Protein AF-A0A367LXE2-F1 (afdb_monomer_lite)

Radius of gyration: 16.61 Å; chains: 1; bounding box: 65×21×47 Å

Foldseek 3Di:
DDPDDDDQDQDDVLVVVLAAWWAFPDDDPDDQFRTKGWDADPSWIKIFTHGPPDGTDIFTWADPDSFWTFTPDPPPVPTWIWGDDPQHIDTPNTDIGGPPPDPPPPDPPPPDD

pLDDT: mean 74.21, std 16.41, range [39.69, 92.38]

Structure (mmCIF, N/CA/C/O backbone):
data_AF-A0A367LXE2-F1
#
_entry.id   AF-A0A367LXE2-F1
#
loop_
_atom_site.group_PDB
_atom_site.id
_atom_site.type_symbol
_atom_site.label_atom_id
_atom_site.label_alt_id
_atom_site.label_comp_id
_atom_site.label_asym_id
_atom_site.label_entity_id
_atom_site.label_seq_id
_atom_site.pdbx_PDB_ins_code
_atom_site.Cartn_x
_atom_site.Cartn_y
_atom_site.Cartn_z
_atom_site.occupancy
_atom_site.B_iso_or_equiv
_atom_site.auth_seq_id
_atom_site.auth_comp_id
_atom_site.auth_asym_id
_atom_site.auth_atom_id
_atom_site.pdbx_PDB_model_num
ATOM 1 N N . TYR A 1 1 ? -26.550 3.200 -4.306 1.00 45.97 1 TYR A N 1
ATOM 2 C CA . TYR A 1 1 ? -25.523 2.350 -3.682 1.00 45.97 1 TYR A CA 1
ATOM 3 C C . TYR A 1 1 ? -24.473 3.268 -3.089 1.00 45.97 1 TYR A C 1
ATOM 5 O O . TYR A 1 1 ? -23.716 3.872 -3.836 1.00 45.97 1 TYR A O 1
ATOM 13 N N . LEU A 1 2 ? -24.550 3.506 -1.777 1.00 48.62 2 LEU A N 1
ATOM 14 C CA . LEU A 1 2 ? -23.545 4.281 -1.048 1.00 48.62 2 LEU A CA 1
ATOM 15 C C . LEU A 1 2 ? -22.305 3.395 -0.895 1.00 48.62 2 LEU A C 1
ATOM 17 O O . LEU A 1 2 ? -22.443 2.245 -0.484 1.00 48.62 2 LEU A O 1
ATOM 21 N N . GLY A 1 3 ? -21.136 3.922 -1.262 1.00 54.38 3 GLY A N 1
ATOM 22 C CA . GLY A 1 3 ? -19.857 3.256 -1.035 1.00 54.38 3 GLY A CA 1
ATOM 23 C C . GLY A 1 3 ? -19.660 2.949 0.447 1.00 54.38 3 GLY A C 1
ATOM 24 O O . GLY A 1 3 ? -20.099 3.712 1.308 1.00 54.38 3 GLY A O 1
ATOM 25 N N . GLU A 1 4 ? -19.046 1.805 0.728 1.00 64.88 4 GLU A N 1
ATOM 26 C CA . GLU A 1 4 ? -18.740 1.348 2.080 1.00 64.88 4 GLU A CA 1
ATOM 27 C C . GLU A 1 4 ? -17.965 2.433 2.842 1.00 64.88 4 GLU A C 1
ATOM 29 O O . GLU A 1 4 ? -16.931 2.922 2.378 1.00 64.88 4 GLU A O 1
ATOM 34 N N . ARG A 1 5 ? -18.493 2.859 3.996 1.00 61.34 5 ARG A N 1
ATOM 35 C CA . ARG A 1 5 ? -17.816 3.818 4.871 1.00 61.34 5 ARG A CA 1
ATOM 36 C C . ARG A 1 5 ? -16.656 3.098 5.549 1.00 61.34 5 ARG A C 1
ATOM 38 O O . ARG A 1 5 ? -16.863 2.106 6.238 1.00 61.34 5 ARG A O 1
ATOM 45 N N . ILE A 1 6 ? -15.447 3.608 5.356 1.00 56.62 6 ILE A N 1
ATOM 46 C CA . ILE A 1 6 ? -14.248 3.072 5.997 1.00 56.62 6 ILE A CA 1
ATOM 47 C C . ILE A 1 6 ? -14.149 3.706 7.385 1.00 56.62 6 ILE A C 1
ATOM 49 O O . ILE A 1 6 ? -13.868 4.898 7.497 1.00 56.62 6 ILE A O 1
ATOM 53 N N . GLU A 1 7 ? -14.398 2.927 8.437 1.00 56.56 7 GLU A N 1
ATOM 54 C CA . GLU A 1 7 ? -14.127 3.365 9.809 1.00 56.56 7 GLU A CA 1
ATOM 55 C C . GLU A 1 7 ? -12.615 3.271 10.090 1.00 56.56 7 GLU A C 1
ATOM 57 O O . GLU A 1 7 ? -11.988 2.263 9.736 1.00 56.56 7 GLU A O 1
ATOM 62 N N . PRO A 1 8 ? -11.999 4.285 10.723 1.00 54.09 8 PRO A N 1
ATOM 63 C CA . PRO A 1 8 ? -10.587 4.241 11.078 1.00 54.09 8 PRO A CA 1
ATOM 64 C C . PRO A 1 8 ? -10.352 3.146 12.127 1.00 54.09 8 PRO A C 1
ATOM 66 O O . PRO A 1 8 ? -10.687 3.285 13.301 1.00 54.09 8 PRO A O 1
ATOM 69 N N . THR A 1 9 ? -9.779 2.027 11.690 1.00 57.75 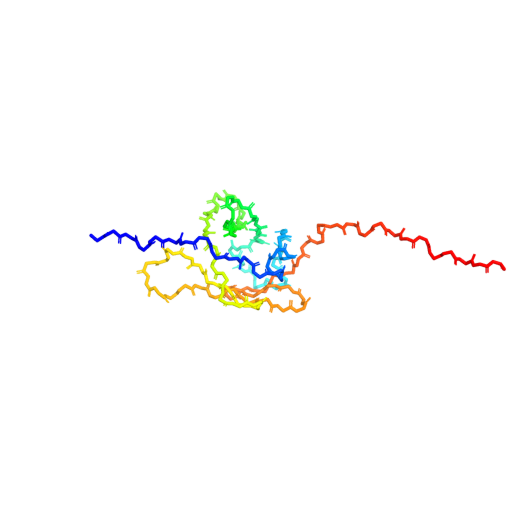9 THR A N 1
ATOM 70 C CA . THR A 1 9 ? -9.303 0.961 12.579 1.00 57.75 9 THR A CA 1
ATOM 71 C C . THR A 1 9 ? -7.941 1.362 13.140 1.00 57.75 9 THR A C 1
ATOM 73 O O . THR A 1 9 ? -7.158 2.009 12.444 1.00 57.75 9 THR A O 1
ATOM 76 N N . SER A 1 10 ? -7.631 0.995 14.389 1.00 66.44 10 SER A N 1
ATOM 77 C CA . SER A 1 10 ? -6.301 1.230 14.962 1.00 66.44 10 SER A CA 1
ATOM 78 C C . SER A 1 10 ? -5.218 0.671 14.037 1.00 66.44 10 SER A C 1
ATOM 80 O O . SER A 1 10 ? -5.139 -0.538 13.823 1.00 66.44 10 SER A O 1
ATOM 82 N N . LEU A 1 11 ? -4.395 1.561 13.477 1.00 74.06 11 LEU A N 1
ATOM 83 C CA . LEU A 1 11 ? -3.338 1.181 12.547 1.00 74.06 11 LEU A CA 1
ATOM 84 C C . LEU A 1 11 ? -2.306 0.305 13.273 1.00 74.06 11 LEU A C 1
ATOM 86 O O . LEU A 1 11 ? -1.767 0.740 14.298 1.00 74.06 11 LEU A O 1
ATOM 90 N N . PRO A 1 12 ? -1.974 -0.892 12.754 1.00 84.50 12 PRO A N 1
ATOM 91 C CA . PRO A 1 12 ? -0.894 -1.693 13.314 1.00 84.50 12 PRO A CA 1
ATOM 92 C C . PRO A 1 12 ? 0.397 -0.867 13.379 1.00 84.50 12 PRO A C 1
ATOM 94 O O . PRO A 1 12 ? 0.740 -0.177 12.417 1.00 84.50 12 PRO A O 1
ATOM 97 N N . GLN A 1 13 ? 1.143 -0.944 14.489 1.00 84.56 13 GLN A N 1
ATOM 98 C CA . GLN A 1 13 ? 2.394 -0.184 14.675 1.00 84.56 13 GLN A CA 1
ATOM 99 C C . GLN A 1 13 ? 3.351 -0.353 13.489 1.00 84.56 13 GLN A C 1
ATOM 101 O O . GLN A 1 13 ? 3.963 0.604 13.026 1.00 84.56 13 GLN A O 1
ATOM 106 N N . ALA A 1 14 ? 3.406 -1.565 12.952 1.00 87.12 14 ALA A N 1
ATOM 107 C CA . ALA A 1 14 ? 4.235 -1.910 11.818 1.00 87.12 14 ALA A CA 1
ATOM 108 C C . ALA A 1 14 ? 3.955 -0.987 10.600 1.00 87.12 14 ALA A C 1
ATOM 110 O O . ALA A 1 14 ? 4.886 -0.537 9.939 1.00 87.12 14 ALA A O 1
ATOM 111 N N . TRP A 1 15 ? 2.697 -0.616 10.343 1.00 89.50 15 TRP A N 1
ATOM 112 C CA . TRP A 1 15 ? 2.347 0.315 9.265 1.00 89.50 15 TRP A CA 1
ATOM 113 C C . TRP A 1 15 ? 2.617 1.787 9.596 1.00 89.50 15 TRP A C 1
ATOM 115 O O . TRP A 1 15 ? 2.872 2.564 8.680 1.00 89.50 15 TRP A O 1
ATOM 125 N N . ASN A 1 16 ? 2.650 2.169 10.877 1.00 88.75 16 ASN A N 1
ATOM 126 C CA . ASN A 1 16 ? 3.173 3.483 11.271 1.00 88.75 16 ASN A CA 1
ATOM 127 C C . ASN A 1 16 ? 4.664 3.608 10.923 1.00 88.75 16 ASN A C 1
ATOM 129 O O . ASN A 1 16 ? 5.110 4.645 10.442 1.00 88.75 16 ASN A O 1
ATOM 133 N N . GLU A 1 17 ? 5.432 2.535 11.112 1.00 88.44 17 GLU A N 1
ATOM 134 C CA . GLU A 1 17 ? 6.860 2.483 10.771 1.00 88.44 17 GLU A CA 1
ATOM 135 C C . GLU A 1 17 ? 7.110 2.428 9.253 1.00 88.44 17 GLU A C 1
ATOM 137 O O . GLU A 1 17 ? 8.187 2.795 8.787 1.00 88.44 17 GLU A O 1
ATOM 142 N N . ALA A 1 18 ? 6.107 2.008 8.473 1.00 89.25 18 ALA A N 1
ATOM 143 C CA . ALA A 1 18 ? 6.147 1.981 7.011 1.00 89.25 18 ALA A CA 1
ATOM 144 C C . ALA A 1 18 ? 5.922 3.359 6.360 1.00 89.25 18 ALA A C 1
ATOM 146 O O . ALA A 1 18 ? 5.983 3.489 5.139 1.00 89.25 18 ALA A O 1
ATOM 147 N N . VAL A 1 19 ? 5.634 4.399 7.147 1.00 91.50 19 VAL A N 1
ATOM 148 C CA . VAL A 1 19 ? 5.527 5.765 6.631 1.00 91.50 19 VAL A CA 1
ATOM 149 C C . VAL A 1 19 ? 6.885 6.211 6.093 1.00 91.50 19 VAL A C 1
ATOM 151 O O . VAL A 1 19 ? 7.907 6.152 6.777 1.00 91.50 19 VAL A O 1
ATOM 154 N N . GLY A 1 20 ? 6.903 6.679 4.848 1.00 91.56 20 GLY A N 1
ATOM 155 C CA . GLY A 1 20 ? 8.135 7.084 4.188 1.00 91.56 20 GLY A CA 1
ATOM 156 C C . GLY A 1 20 ? 8.037 7.099 2.672 1.00 91.56 20 GLY A C 1
ATOM 157 O O . GLY A 1 20 ? 6.981 6.881 2.078 1.00 91.56 20 GLY A O 1
ATOM 158 N N . THR A 1 21 ? 9.175 7.369 2.039 1.00 91.00 21 THR A N 1
ATOM 159 C CA . THR A 1 21 ? 9.313 7.328 0.580 1.00 91.00 21 THR A CA 1
ATOM 160 C C . THR A 1 21 ? 10.038 6.054 0.183 1.00 91.00 21 THR A C 1
ATOM 162 O O . THR A 1 21 ? 10.934 5.604 0.890 1.00 91.00 21 THR A O 1
ATOM 165 N N . TYR A 1 22 ? 9.671 5.477 -0.950 1.00 89.31 22 TYR A N 1
ATOM 166 C CA . TYR A 1 22 ? 10.218 4.233 -1.456 1.00 89.31 22 TYR A CA 1
ATOM 167 C C . TYR A 1 22 ? 10.611 4.372 -2.926 1.00 89.31 22 TYR A C 1
ATOM 169 O O . TYR A 1 22 ? 9.890 4.980 -3.715 1.00 89.31 22 TYR A O 1
ATOM 177 N N . ARG A 1 23 ? 11.729 3.750 -3.305 1.00 88.50 23 ARG A N 1
ATOM 178 C CA . ARG A 1 23 ? 12.196 3.618 -4.694 1.00 88.50 23 ARG A CA 1
ATOM 179 C C . ARG A 1 23 ? 11.915 2.224 -5.207 1.00 88.50 23 ARG A C 1
ATOM 181 O O . ARG A 1 23 ? 12.005 1.262 -4.452 1.00 88.50 23 ARG A O 1
ATOM 188 N N . VAL A 1 24 ? 11.664 2.101 -6.503 1.00 86.56 24 VAL A N 1
ATOM 189 C CA . VAL A 1 24 ? 11.640 0.789 -7.155 1.00 86.56 24 VAL A CA 1
ATOM 190 C C . VAL A 1 24 ? 13.045 0.172 -7.101 1.00 86.56 24 VAL A C 1
ATOM 192 O O . VAL A 1 24 ? 14.004 0.759 -7.597 1.00 86.56 24 VAL A O 1
ATOM 195 N N . ALA A 1 25 ? 13.167 -1.000 -6.474 1.00 81.50 25 ALA A N 1
ATOM 196 C CA . ALA A 1 25 ? 14.428 -1.717 -6.275 1.00 81.50 25 ALA A CA 1
ATOM 197 C C . ALA A 1 25 ? 14.820 -2.594 -7.478 1.00 81.50 25 ALA A C 1
ATOM 199 O O . ALA A 1 25 ? 15.990 -2.923 -7.647 1.00 81.50 25 ALA A O 1
ATOM 200 N N . SER A 1 26 ? 13.857 -2.965 -8.327 1.00 64.50 26 SER A N 1
ATOM 201 C CA . SER A 1 26 ? 14.109 -3.717 -9.557 1.00 64.50 26 SER A CA 1
ATOM 202 C C . SER A 1 26 ? 13.344 -3.090 -10.713 1.00 64.50 26 SER A C 1
ATOM 204 O O . SER A 1 26 ? 12.115 -3.025 -10.702 1.00 64.50 26 SER A O 1
ATOM 206 N N . THR A 1 27 ? 14.079 -2.589 -11.700 1.00 55.91 27 THR A N 1
ATOM 207 C CA . THR A 1 27 ? 13.513 -2.044 -12.927 1.00 55.91 27 THR A CA 1
ATOM 208 C C . THR A 1 27 ? 13.682 -3.071 -14.041 1.00 55.91 27 THR A C 1
ATOM 210 O O . THR A 1 27 ? 14.785 -3.352 -14.509 1.00 55.91 27 THR A O 1
ATOM 213 N N . GLY A 1 28 ? 12.570 -3.619 -14.533 1.00 56.44 28 GLY A N 1
ATOM 214 C CA . GLY A 1 28 ? 12.537 -3.961 -15.952 1.00 56.44 28 GLY A CA 1
ATOM 215 C C . GLY A 1 28 ? 12.793 -2.673 -16.745 1.00 56.44 28 GLY A C 1
ATOM 216 O O . GLY A 1 28 ? 12.449 -1.591 -16.273 1.00 56.44 28 GLY A O 1
ATOM 217 N N . ARG A 1 29 ? 13.381 -2.747 -17.947 1.00 55.47 29 ARG A N 1
ATOM 218 C CA . ARG A 1 29 ? 13.731 -1.570 -18.784 1.00 55.47 29 ARG A CA 1
ATOM 219 C C . ARG A 1 29 ? 12.568 -0.589 -19.080 1.00 55.47 29 ARG A C 1
ATOM 221 O O . ARG A 1 29 ? 12.804 0.442 -19.695 1.00 55.47 29 ARG A O 1
ATOM 228 N N . HIS A 1 30 ? 11.344 -0.890 -18.642 1.00 57.03 30 HIS A N 1
ATOM 229 C CA . HIS A 1 30 ? 10.110 -0.137 -18.861 1.00 57.03 30 HIS A CA 1
ATOM 230 C C . HIS A 1 30 ? 9.291 -0.002 -17.558 1.00 57.03 30 HIS A C 1
ATOM 232 O O . HIS A 1 30 ? 8.137 -0.423 -17.491 1.00 57.03 30 HIS A O 1
ATOM 238 N N . SER A 1 31 ? 9.883 0.536 -16.487 1.00 63.62 31 SER A N 1
ATOM 239 C CA . SER A 1 31 ? 9.140 0.805 -15.248 1.00 63.62 31 SER A CA 1
ATOM 240 C C . SER A 1 31 ? 8.258 2.052 -15.383 1.00 63.62 31 SER A C 1
ATOM 242 O O . SER A 1 31 ? 8.763 3.151 -15.584 1.00 63.62 31 SER A O 1
ATOM 244 N N . TYR A 1 32 ? 6.940 1.888 -15.227 1.00 71.75 32 TYR A N 1
ATOM 245 C CA . TYR A 1 32 ? 5.968 2.992 -15.184 1.00 71.75 32 TYR A CA 1
ATOM 246 C C . TYR A 1 32 ? 6.007 3.789 -13.870 1.00 71.75 32 TYR A C 1
ATOM 248 O O . TYR A 1 32 ? 5.609 4.954 -13.832 1.00 71.75 32 TYR 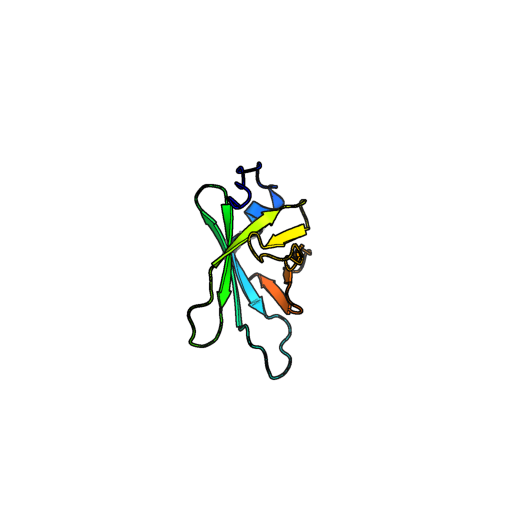A O 1
ATOM 256 N N . LEU A 1 33 ? 6.498 3.169 -12.795 1.00 76.50 33 LEU A N 1
ATOM 257 C CA . LEU A 1 33 ? 6.706 3.794 -11.493 1.00 76.50 33 LEU A CA 1
ATOM 258 C C . LEU A 1 33 ? 8.200 3.973 -11.219 1.00 76.50 33 LEU A C 1
ATOM 260 O O . LEU A 1 33 ? 9.002 3.070 -11.447 1.00 76.50 33 LEU A O 1
ATOM 264 N N . ASN A 1 34 ? 8.551 5.129 -10.665 1.00 79.94 34 ASN A N 1
ATOM 265 C CA . ASN A 1 34 ? 9.872 5.419 -10.107 1.00 79.94 34 ASN A CA 1
ATOM 266 C C . ASN A 1 34 ? 9.931 5.073 -8.610 1.00 79.94 34 ASN A C 1
ATOM 268 O O . ASN A 1 34 ? 10.997 4.779 -8.065 1.00 79.94 34 ASN A O 1
ATOM 272 N N . GLY A 1 35 ? 8.778 5.103 -7.942 1.00 86.38 35 GLY A N 1
ATOM 273 C CA . GLY A 1 35 ? 8.661 4.906 -6.506 1.00 86.38 35 GLY A CA 1
ATOM 274 C C . GLY A 1 35 ? 7.241 5.129 -6.006 1.00 86.38 35 GLY A C 1
ATOM 275 O O . GLY A 1 35 ? 6.303 5.261 -6.798 1.00 86.38 35 GLY A O 1
ATOM 276 N N . LEU A 1 36 ? 7.098 5.188 -4.688 1.00 88.38 36 LEU A N 1
ATOM 277 C CA . LEU A 1 36 ? 5.866 5.571 -4.006 1.00 88.38 36 LEU A CA 1
ATOM 278 C C . LEU A 1 36 ? 6.167 6.251 -2.671 1.00 88.38 36 LEU A C 1
ATOM 280 O O . LEU A 1 36 ? 7.278 6.166 -2.154 1.00 88.38 36 LEU A O 1
ATOM 284 N N . SER A 1 37 ? 5.170 6.903 -2.091 1.00 90.25 37 SER A N 1
ATOM 285 C CA . SER A 1 37 ? 5.216 7.413 -0.722 1.00 90.25 37 SER A CA 1
ATOM 286 C C . SER A 1 37 ? 4.016 6.919 0.068 1.00 90.25 37 SER A C 1
ATOM 288 O O . SER A 1 37 ? 2.899 6.963 -0.450 1.00 90.25 37 SER A O 1
ATOM 290 N N . ILE A 1 38 ? 4.251 6.512 1.314 1.00 91.50 38 ILE A N 1
ATOM 291 C CA . ILE A 1 38 ? 3.215 6.209 2.302 1.00 91.50 38 ILE A CA 1
ATOM 292 C C . ILE A 1 38 ? 3.209 7.315 3.352 1.00 91.50 38 ILE A C 1
ATOM 294 O O . ILE A 1 38 ? 4.263 7.674 3.882 1.00 91.50 38 ILE A O 1
ATOM 298 N N . ARG A 1 39 ? 2.025 7.840 3.664 1.00 92.38 39 ARG A N 1
ATOM 299 C CA . ARG A 1 39 ? 1.802 8.851 4.704 1.00 92.38 39 ARG A CA 1
ATOM 300 C C . ARG A 1 39 ? 0.568 8.521 5.530 1.00 92.38 39 ARG A C 1
ATOM 302 O O . ARG A 1 39 ? -0.274 7.750 5.085 1.00 92.38 39 ARG A O 1
ATOM 309 N N . ILE A 1 40 ? 0.474 9.106 6.719 1.00 90.69 40 ILE A N 1
ATOM 310 C CA . ILE A 1 40 ? -0.739 9.056 7.537 1.00 90.69 40 ILE A CA 1
ATOM 311 C C . ILE A 1 40 ? -1.383 10.434 7.506 1.00 90.69 40 ILE A C 1
ATOM 313 O O . ILE A 1 40 ? -0.715 11.430 7.778 1.00 90.69 40 ILE A O 1
ATOM 317 N N . GLU A 1 41 ? -2.668 10.477 7.182 1.00 89.88 41 GLU A N 1
ATOM 318 C CA . GLU A 1 41 ? -3.487 11.689 7.176 1.00 89.88 41 GLU A CA 1
ATOM 319 C C . GLU A 1 41 ? -4.867 11.325 7.734 1.00 89.88 41 GLU A C 1
ATOM 321 O O . GLU A 1 41 ? -5.450 10.322 7.330 1.00 89.88 41 GLU A O 1
ATOM 326 N N . ASP A 1 42 ? -5.340 12.068 8.738 1.00 86.44 42 ASP A N 1
ATOM 327 C CA . ASP A 1 42 ? -6.626 11.841 9.423 1.00 86.44 42 ASP A CA 1
ATOM 328 C C . ASP A 1 42 ? -6.874 10.395 9.907 1.00 86.44 42 ASP A C 1
ATOM 330 O O . ASP A 1 42 ? -8.004 9.917 9.968 1.00 86.44 42 ASP A O 1
ATOM 334 N N . GLY A 1 43 ? -5.802 9.683 10.274 1.00 84.00 43 GLY A N 1
ATOM 335 C CA . GLY A 1 43 ? -5.869 8.288 10.730 1.00 84.00 43 GLY A CA 1
ATOM 336 C C . GLY A 1 43 ? -5.917 7.250 9.605 1.00 84.00 43 GLY A C 1
ATOM 337 O O . GLY A 1 43 ? -5.990 6.055 9.888 1.00 84.00 43 GLY A O 1
ATOM 338 N N . PHE A 1 44 ? -5.821 7.676 8.346 1.00 85.31 44 PHE A N 1
ATOM 339 C CA . PHE A 1 44 ? -5.747 6.804 7.179 1.00 85.31 44 PHE A CA 1
ATOM 340 C C . PHE A 1 44 ? -4.317 6.711 6.661 1.00 85.31 44 PHE A C 1
ATOM 342 O O . PHE A 1 44 ? -3.601 7.710 6.585 1.00 85.31 44 PHE A O 1
ATOM 349 N N . LEU A 1 45 ? -3.907 5.509 6.255 1.00 90.81 45 LEU A N 1
ATOM 350 C CA . LEU A 1 45 ? -2.705 5.349 5.447 1.00 90.81 45 LEU A CA 1
ATOM 351 C C . LEU A 1 45 ? -3.039 5.728 4.013 1.00 90.81 45 LEU A C 1
ATOM 353 O O . LEU A 1 45 ? -3.963 5.184 3.415 1.00 90.81 45 LEU A O 1
ATOM 357 N N . LEU A 1 46 ? -2.260 6.640 3.458 1.00 90.69 46 LEU A N 1
ATOM 358 C CA . LEU A 1 46 ? -2.356 7.067 2.077 1.00 90.69 46 LEU A CA 1
ATOM 359 C C . LEU A 1 46 ? -1.108 6.614 1.337 1.00 90.69 46 LEU A C 1
ATOM 361 O O . LEU A 1 46 ? 0.011 6.823 1.810 1.00 90.69 46 LEU A O 1
ATOM 365 N N . VAL A 1 47 ? -1.302 6.023 0.164 1.00 89.50 47 VAL A N 1
ATOM 366 C CA . VAL A 1 47 ? -0.229 5.687 -0.765 1.00 89.50 47 VAL A CA 1
ATOM 367 C C . VAL A 1 47 ? -0.356 6.507 -2.030 1.00 89.50 47 VAL A C 1
ATOM 369 O O . VAL A 1 47 ? -1.433 6.653 -2.611 1.00 89.50 47 VAL A O 1
ATOM 372 N N . ARG A 1 48 ? 0.781 7.026 -2.480 1.00 88.31 48 ARG A N 1
ATOM 373 C CA . ARG A 1 48 ? 0.881 7.798 -3.709 1.00 88.31 48 ARG A CA 1
ATOM 374 C C . ARG A 1 48 ? 2.033 7.279 -4.549 1.00 88.31 48 ARG A C 1
ATOM 376 O O . ARG A 1 48 ? 3.170 7.249 -4.086 1.00 88.31 48 ARG A O 1
ATOM 383 N N . GLY A 1 49 ? 1.744 6.889 -5.787 1.00 85.44 49 GLY A N 1
ATOM 384 C CA . GLY A 1 49 ? 2.783 6.528 -6.750 1.00 85.44 49 GLY A CA 1
ATOM 385 C C . GLY A 1 49 ? 3.642 7.734 -7.136 1.00 85.44 49 GLY A C 1
ATOM 386 O O . GLY A 1 49 ? 3.239 8.884 -6.985 1.00 85.44 49 GLY A O 1
ATOM 387 N N . GLN A 1 50 ? 4.834 7.486 -7.658 1.00 81.44 50 GLN A N 1
ATOM 388 C CA . GLN A 1 50 ? 5.676 8.507 -8.272 1.00 81.44 50 GLN A CA 1
ATOM 389 C C . GLN A 1 50 ? 6.001 8.046 -9.690 1.00 81.44 50 GLN A C 1
ATOM 391 O O . GLN A 1 50 ? 6.830 7.160 -9.877 1.00 81.44 50 GLN A O 1
ATOM 396 N N . ALA A 1 51 ? 5.338 8.625 -10.689 1.00 75.00 51 ALA A N 1
ATOM 397 C CA . ALA A 1 51 ? 5.630 8.400 -12.103 1.00 75.00 51 ALA A CA 1
ATOM 398 C C . ALA A 1 51 ? 6.326 9.634 -12.698 1.00 75.00 51 ALA A C 1
ATOM 400 O O . ALA A 1 51 ? 6.043 10.769 -12.307 1.00 75.00 51 ALA A O 1
ATOM 401 N N . GLY A 1 52 ? 7.259 9.426 -13.630 1.00 64.25 52 GLY A N 1
ATOM 402 C CA . GLY A 1 52 ? 8.020 10.502 -14.268 1.00 64.25 52 GLY A CA 1
ATOM 403 C C . GLY A 1 52 ? 7.127 11.426 -15.099 1.00 64.25 52 GLY A C 1
ATOM 404 O O . GLY A 1 52 ? 6.890 11.159 -16.269 1.00 64.25 52 GLY A O 1
ATOM 405 N N . GLY A 1 53 ? 6.650 12.518 -14.495 1.00 59.84 53 GLY A N 1
ATOM 406 C CA . GLY A 1 53 ? 5.976 13.623 -15.190 1.00 59.84 53 GLY A CA 1
ATOM 407 C C . GLY A 1 53 ? 4.448 13.676 -15.079 1.00 59.84 53 GLY A C 1
ATOM 408 O O . GLY A 1 53 ? 3.848 14.589 -15.638 1.00 59.84 53 GLY A O 1
ATOM 409 N N . THR A 1 54 ? 3.796 12.767 -14.348 1.00 56.53 54 THR A N 1
ATOM 410 C CA . THR A 1 54 ? 2.327 12.769 -14.178 1.00 56.53 54 THR A CA 1
ATOM 411 C C . THR A 1 54 ? 1.930 12.839 -12.707 1.00 56.53 54 THR A C 1
ATOM 413 O O . THR A 1 54 ? 2.595 12.268 -11.843 1.00 56.53 54 THR A O 1
ATOM 416 N N . ARG A 1 55 ? 0.820 13.528 -12.396 1.00 55.53 55 ARG A N 1
ATOM 417 C CA . ARG A 1 55 ? 0.219 13.474 -11.055 1.00 55.53 55 ARG A CA 1
ATOM 418 C C . ARG A 1 55 ? -0.303 12.057 -10.819 1.00 55.53 55 ARG A C 1
ATOM 420 O O . ARG A 1 55 ? -1.386 11.716 -11.277 1.00 55.53 55 ARG A O 1
ATOM 427 N N . SER A 1 56 ? 0.467 11.240 -10.115 1.00 68.00 56 SER A N 1
ATOM 428 C CA . SER A 1 56 ? -0.008 9.950 -9.626 1.00 68.00 56 SER A CA 1
ATOM 429 C C . SER A 1 56 ? -1.105 10.170 -8.584 1.00 68.00 56 SER A C 1
ATOM 431 O O . SER A 1 56 ? -0.958 11.030 -7.706 1.00 68.00 56 SER A O 1
ATOM 433 N N . GLY A 1 57 ? -2.195 9.411 -8.724 1.00 74.88 57 GLY A N 1
ATOM 434 C CA . GLY A 1 57 ? -3.309 9.402 -7.783 1.00 74.88 57 GLY A CA 1
ATOM 435 C C . GLY A 1 57 ? -2.869 8.972 -6.388 1.00 74.88 57 GLY A C 1
ATOM 436 O O . GLY A 1 57 ? -1.852 8.293 -6.216 1.00 74.88 57 GLY A O 1
ATOM 437 N N . GLU A 1 58 ? -3.640 9.411 -5.405 1.00 84.06 58 GLU A N 1
ATOM 438 C CA . GLU A 1 58 ? -3.506 8.994 -4.021 1.00 84.06 58 GLU A CA 1
ATOM 439 C C . GLU A 1 58 ? -4.658 8.068 -3.662 1.00 84.06 58 GLU A C 1
ATOM 441 O O . GLU A 1 58 ? -5.800 8.302 -4.060 1.00 84.06 58 GLU A O 1
ATOM 446 N N . PHE A 1 59 ? -4.337 7.017 -2.922 1.00 85.06 59 PHE A N 1
ATOM 447 C CA . PHE A 1 59 ? -5.277 5.976 -2.554 1.00 85.06 59 PHE A CA 1
ATOM 448 C C . PHE A 1 59 ? -5.128 5.642 -1.077 1.00 85.06 59 PHE A C 1
ATOM 450 O O . PHE A 1 59 ? -4.039 5.751 -0.514 1.00 85.06 59 PHE A O 1
ATOM 457 N N . ILE A 1 60 ? -6.217 5.198 -0.457 1.00 87.50 60 ILE A N 1
ATOM 458 C CA . ILE A 1 60 ? -6.196 4.731 0.928 1.00 87.50 60 ILE A CA 1
ATOM 459 C C . ILE A 1 60 ? -5.664 3.296 0.950 1.00 87.50 60 ILE A C 1
ATOM 461 O O . ILE A 1 60 ? -6.152 2.443 0.211 1.00 87.50 60 ILE A O 1
ATOM 465 N N . LEU A 1 61 ? -4.691 3.024 1.816 1.00 88.81 61 LEU A N 1
ATOM 466 C CA . LEU A 1 61 ? -4.302 1.677 2.215 1.00 88.81 61 LEU A CA 1
ATOM 467 C C . LEU A 1 61 ? -5.046 1.291 3.491 1.00 88.81 61 LEU A C 1
ATOM 469 O O . LEU A 1 61 ? -4.985 1.989 4.501 1.00 88.81 61 LEU A O 1
ATOM 473 N N . GLN A 1 62 ? -5.716 0.148 3.450 1.00 88.31 62 GLN A N 1
ATOM 474 C CA . GLN A 1 62 ? -6.361 -0.477 4.595 1.00 88.31 62 GLN A CA 1
ATOM 475 C C . GLN A 1 62 ? -5.504 -1.649 5.071 1.00 88.31 62 GLN A C 1
ATOM 477 O O . GLN A 1 62 ? -5.423 -2.660 4.368 1.00 88.31 62 GLN A O 1
ATOM 482 N N . PRO A 1 63 ? -4.848 -1.546 6.237 1.00 89.12 63 PRO A N 1
ATOM 483 C CA . PRO A 1 63 ? -4.162 -2.679 6.836 1.00 89.12 63 PRO A CA 1
ATOM 484 C C . PRO A 1 63 ? -5.124 -3.833 7.100 1.00 89.12 63 PRO A C 1
ATOM 486 O O . PRO A 1 63 ? -6.176 -3.638 7.705 1.00 89.12 63 PRO A O 1
ATOM 489 N N . ILE A 1 64 ? -4.727 -5.031 6.680 1.00 86.88 64 ILE A N 1
ATOM 490 C CA . ILE A 1 64 ? -5.365 -6.290 7.077 1.00 86.88 64 ILE A CA 1
ATOM 491 C C . ILE A 1 64 ? -4.660 -6.823 8.328 1.00 86.88 64 ILE A C 1
ATOM 493 O O . ILE A 1 64 ? -5.304 -7.223 9.294 1.00 86.88 64 ILE A O 1
ATOM 497 N N . ASP A 1 65 ? -3.325 -6.785 8.321 1.00 88.44 65 ASP A N 1
ATOM 498 C CA . ASP A 1 65 ? -2.465 -7.187 9.431 1.00 88.44 65 ASP A CA 1
ATOM 499 C C . ASP A 1 65 ? -1.149 -6.376 9.422 1.00 88.44 65 ASP A C 1
ATOM 501 O O . ASP A 1 65 ? -1.049 -5.328 8.780 1.00 88.44 65 ASP A O 1
ATOM 505 N N . SER A 1 66 ? -0.132 -6.803 10.176 1.00 89.31 66 SER A N 1
ATOM 506 C CA . SER A 1 66 ? 1.162 -6.106 10.267 1.00 89.31 66 SER A CA 1
ATOM 507 C C . SER A 1 66 ? 2.008 -6.162 8.985 1.00 89.31 66 SER A C 1
ATOM 509 O O . SER A 1 66 ? 2.897 -5.320 8.809 1.00 89.31 66 SER A O 1
ATOM 511 N N . ALA A 1 67 ? 1.741 -7.127 8.108 1.00 90.38 67 ALA A N 1
ATOM 512 C CA . ALA A 1 67 ? 2.457 -7.380 6.868 1.00 90.38 67 ALA A CA 1
ATOM 513 C C . ALA A 1 67 ? 1.633 -7.019 5.624 1.00 90.38 67 ALA A C 1
ATOM 515 O O . ALA A 1 67 ? 2.221 -6.636 4.618 1.00 90.38 67 ALA A O 1
ATOM 516 N N . HIS A 1 68 ? 0.304 -7.086 5.674 1.00 91.06 68 HIS A N 1
ATOM 517 C CA . HIS A 1 68 ? -0.559 -6.930 4.504 1.00 91.06 68 HIS A CA 1
ATOM 518 C C . HIS A 1 68 ? -1.503 -5.730 4.630 1.00 91.06 68 HIS A C 1
ATOM 520 O O . HIS A 1 68 ? -2.096 -5.486 5.683 1.00 91.06 68 HIS A O 1
ATOM 526 N N . ALA A 1 69 ? -1.668 -4.997 3.532 1.00 90.44 69 ALA A N 1
ATOM 527 C CA . ALA A 1 69 ? -2.669 -3.950 3.365 1.00 90.44 69 ALA A CA 1
ATOM 528 C C . ALA A 1 69 ? -3.265 -4.007 1.957 1.00 90.44 69 ALA A C 1
ATOM 530 O O . ALA A 1 69 ? -2.613 -4.459 1.018 1.00 90.44 69 ALA A O 1
ATOM 531 N N . VAL A 1 70 ? -4.488 -3.518 1.797 1.00 87.81 70 VAL A N 1
ATOM 532 C CA . VAL A 1 70 ? -5.183 -3.462 0.506 1.00 87.81 70 VAL A CA 1
ATOM 533 C C . VAL A 1 70 ? -5.511 -2.030 0.123 1.00 87.81 70 VAL A C 1
ATOM 535 O O . VAL A 1 70 ? -5.800 -1.196 0.981 1.00 87.81 70 VAL A O 1
ATOM 538 N N . LEU A 1 71 ? -5.472 -1.734 -1.176 1.00 85.25 71 LEU A N 1
ATOM 539 C CA . LEU A 1 71 ? -5.983 -0.471 -1.703 1.00 85.25 71 LEU A CA 1
ATOM 540 C C . LEU A 1 71 ? -7.507 -0.408 -1.563 1.00 85.25 71 LEU A C 1
ATOM 542 O O . LEU A 1 71 ? -8.228 -1.221 -2.144 1.00 85.25 71 LEU A O 1
ATOM 546 N N . ALA A 1 72 ? -8.002 0.592 -0.839 1.00 79.31 72 ALA A N 1
ATOM 547 C CA . ALA A 1 72 ? -9.428 0.847 -0.719 1.00 79.31 72 ALA A CA 1
ATOM 548 C C . ALA A 1 72 ? -9.976 1.543 -1.975 1.00 79.31 72 ALA A C 1
ATOM 550 O O . ALA A 1 72 ? -9.327 2.412 -2.559 1.00 79.31 72 ALA A O 1
ATOM 551 N N . GLY A 1 73 ? -11.208 1.204 -2.364 1.00 66.31 73 GLY A N 1
ATOM 552 C CA . GLY A 1 73 ? -11.933 1.927 -3.414 1.00 66.31 73 GLY A CA 1
ATOM 553 C C . GLY A 1 73 ? -11.585 1.556 -4.862 1.00 66.31 73 GLY A C 1
ATOM 554 O O . GLY A 1 73 ? -12.014 2.264 -5.768 1.00 66.31 73 GLY A O 1
ATOM 555 N N . SER A 1 74 ? -10.891 0.441 -5.128 1.00 58.78 74 SER A N 1
ATOM 556 C CA . SER A 1 74 ? -10.622 -0.037 -6.504 1.00 58.78 74 SER A CA 1
ATOM 557 C C . SER A 1 74 ? -11.849 -0.631 -7.227 1.00 58.78 74 SER A C 1
ATOM 559 O O . SER A 1 74 ? -11.749 -1.093 -8.361 1.00 58.78 74 SER A O 1
ATOM 561 N N . GLY A 1 75 ? -13.027 -0.623 -6.593 1.00 45.94 75 GLY A N 1
ATOM 562 C CA . GLY A 1 75 ? -14.319 -0.928 -7.220 1.00 45.94 75 GLY A CA 1
ATOM 563 C C . GLY A 1 75 ? -14.599 -2.403 -7.540 1.00 45.94 75 GLY A C 1
ATOM 564 O O . GLY A 1 75 ? -15.749 -2.729 -7.815 1.00 45.94 75 GLY A O 1
ATOM 565 N N . GLN A 1 76 ? -13.609 -3.303 -7.482 1.00 45.75 76 GLN A N 1
ATOM 566 C CA . GLN A 1 76 ?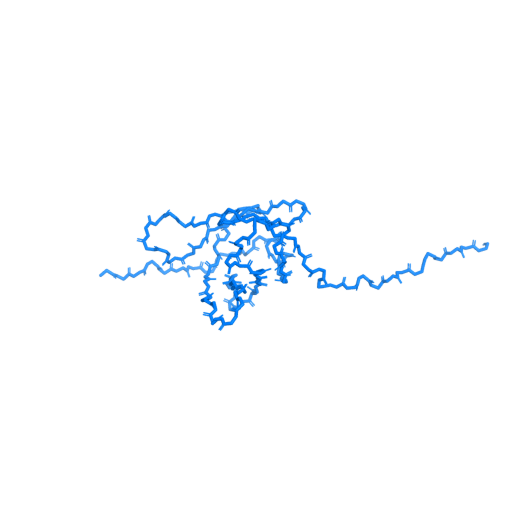 -13.788 -4.723 -7.842 1.00 45.75 76 GLN A CA 1
ATOM 567 C C . GLN A 1 76 ? -13.359 -5.729 -6.762 1.00 45.75 76 GLN A C 1
ATOM 569 O O . GLN A 1 76 ? -13.352 -6.926 -7.024 1.00 45.75 76 GLN A O 1
ATOM 574 N N . GLY A 1 77 ? -12.967 -5.291 -5.559 1.00 45.06 77 GLY A N 1
ATOM 575 C CA . GLY A 1 77 ? -12.490 -6.213 -4.511 1.00 45.06 77 GLY A CA 1
ATOM 576 C C . GLY A 1 77 ? -11.170 -6.927 -4.849 1.00 45.06 77 GLY A C 1
ATOM 577 O O . GLY A 1 77 ? -10.675 -7.714 -4.053 1.00 45.06 77 GLY A O 1
ATOM 578 N N . LEU A 1 78 ? -10.568 -6.610 -5.999 1.00 46.72 78 LEU A N 1
ATOM 579 C CA . LEU A 1 78 ? -9.235 -7.023 -6.440 1.00 46.72 78 LEU A CA 1
ATOM 580 C C . LEU A 1 78 ? -8.188 -5.981 -6.023 1.00 46.72 78 LEU A C 1
ATOM 582 O O . LEU A 1 78 ? -7.322 -5.621 -6.813 1.00 46.72 78 LEU A O 1
ATOM 586 N N . GLY A 1 79 ? -8.335 -5.403 -4.825 1.00 57.38 79 GLY A N 1
ATOM 587 C CA . GLY A 1 79 ? -7.401 -4.403 -4.314 1.00 57.38 79 GLY A CA 1
ATOM 588 C C . GLY A 1 79 ? -5.984 -4.953 -4.387 1.00 57.38 79 GLY A C 1
AT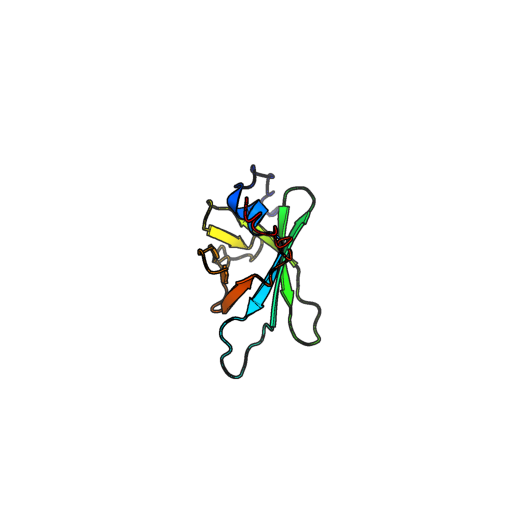OM 589 O O . GLY A 1 79 ? -5.708 -6.015 -3.828 1.00 57.38 79 GLY A O 1
ATOM 590 N N . ASP A 1 80 ? -5.097 -4.258 -5.098 1.00 76.25 80 ASP A N 1
ATOM 591 C CA . ASP A 1 80 ? -3.699 -4.654 -5.127 1.00 76.25 80 ASP A CA 1
ATOM 592 C C . ASP A 1 80 ? -3.194 -4.738 -3.688 1.00 76.25 80 ASP A C 1
ATOM 594 O O . ASP A 1 80 ? -3.338 -3.800 -2.894 1.00 76.25 80 ASP A O 1
ATOM 598 N N . THR A 1 81 ? -2.679 -5.913 -3.334 1.00 86.38 81 THR A N 1
ATOM 599 C CA . TH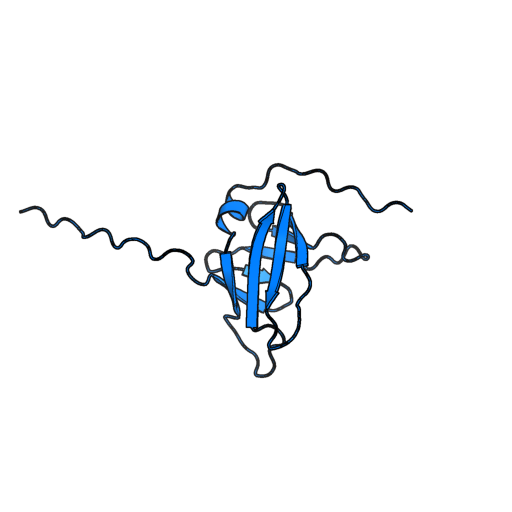R A 1 81 ? -2.198 -6.174 -1.984 1.00 86.38 81 THR A CA 1
ATOM 600 C C . THR A 1 81 ? -0.789 -5.625 -1.862 1.00 86.38 81 THR A C 1
ATOM 602 O O . THR A 1 81 ? 0.107 -5.964 -2.636 1.00 86.38 81 THR A O 1
ATOM 605 N N . PHE A 1 82 ? -0.606 -4.777 -0.865 1.00 90.06 82 PHE A N 1
ATOM 606 C CA . PHE A 1 82 ? 0.687 -4.328 -0.403 1.00 90.06 82 PHE A CA 1
ATOM 607 C C . PHE A 1 82 ? 1.163 -5.294 0.666 1.00 90.06 82 PHE A C 1
ATOM 609 O O . PHE A 1 82 ? 0.494 -5.493 1.677 1.00 90.06 82 PHE A O 1
ATOM 616 N N . SER A 1 83 ? 2.322 -5.896 0.438 1.00 90.75 83 SER A N 1
ATOM 617 C CA . SER A 1 83 ? 2.991 -6.761 1.402 1.00 90.75 83 SER A CA 1
ATOM 618 C C . SER A 1 83 ? 4.281 -6.106 1.869 1.00 90.75 83 SER A C 1
ATOM 620 O O . SER A 1 83 ? 5.077 -5.631 1.059 1.00 90.75 83 SER A O 1
ATOM 622 N N . ARG A 1 84 ? 4.494 -6.088 3.178 1.00 90.12 84 ARG A N 1
ATOM 623 C CA . ARG A 1 84 ? 5.727 -5.647 3.819 1.00 90.12 84 ARG A CA 1
ATOM 624 C C . ARG A 1 84 ? 6.629 -6.835 4.069 1.00 90.12 84 ARG A C 1
ATOM 626 O O . ARG A 1 84 ? 6.195 -7.854 4.598 1.00 90.12 84 ARG A O 1
ATOM 633 N N . ASP A 1 85 ? 7.893 -6.659 3.733 1.00 83.81 85 ASP A N 1
ATOM 634 C CA . ASP A 1 85 ? 8.973 -7.537 4.145 1.00 83.81 85 ASP A CA 1
ATOM 635 C C . ASP A 1 85 ? 10.033 -6.718 4.901 1.00 83.81 85 ASP A C 1
ATOM 637 O O . ASP A 1 85 ? 9.888 -5.513 5.118 1.00 83.81 85 ASP A O 1
ATOM 641 N N . PHE A 1 86 ? 11.087 -7.384 5.369 1.00 73.31 86 PHE A N 1
ATOM 642 C CA . PHE A 1 86 ? 12.184 -6.714 6.072 1.00 73.31 86 PHE A CA 1
ATOM 643 C C . PHE A 1 86 ? 12.947 -5.721 5.176 1.00 73.31 86 PHE A C 1
ATOM 645 O O . PHE A 1 86 ? 13.520 -4.751 5.667 1.00 73.31 86 PHE A O 1
ATOM 652 N N . ASP A 1 87 ? 12.933 -5.948 3.864 1.00 74.44 87 ASP A N 1
ATOM 653 C CA . ASP A 1 87 ? 13.727 -5.206 2.887 1.00 74.44 87 ASP A CA 1
ATOM 654 C C . ASP A 1 87 ? 12.931 -4.072 2.209 1.00 74.44 87 ASP A C 1
ATOM 656 O O . ASP A 1 87 ? 13.488 -3.304 1.416 1.00 74.44 87 ASP A O 1
ATOM 660 N N . GLY A 1 88 ? 11.630 -3.957 2.495 1.00 85.50 88 GLY A N 1
ATOM 661 C CA . GLY A 1 88 ? 10.750 -2.943 1.941 1.00 85.50 88 GLY A CA 1
ATOM 662 C C . GLY A 1 88 ? 9.305 -3.399 1.705 1.00 85.50 88 GLY A C 1
ATOM 663 O O . GLY A 1 88 ? 8.625 -3.929 2.584 1.00 85.50 88 GLY A O 1
ATOM 664 N N . LEU A 1 89 ? 8.787 -3.047 0.530 1.00 90.06 89 LEU A N 1
ATOM 665 C CA . LEU A 1 89 ? 7.384 -3.192 0.148 1.00 90.06 89 LEU A CA 1
ATOM 666 C C . LEU A 1 89 ? 7.256 -3.898 -1.197 1.00 90.06 89 LEU A C 1
ATOM 668 O O . LEU A 1 89 ? 8.009 -3.625 -2.128 1.00 90.06 89 LEU A O 1
ATOM 672 N N . ASN A 1 90 ? 6.240 -4.739 -1.331 1.00 89.19 90 ASN A N 1
ATOM 673 C CA . ASN A 1 90 ? 5.886 -5.404 -2.577 1.00 89.19 90 ASN A CA 1
ATOM 674 C C . ASN A 1 90 ? 4.430 -5.091 -2.909 1.00 89.19 90 ASN A C 1
ATOM 676 O O . ASN A 1 90 ? 3.553 -5.281 -2.069 1.00 89.19 90 ASN A O 1
ATOM 680 N N . ALA A 1 91 ? 4.177 -4.593 -4.115 1.00 86.50 91 ALA A N 1
ATOM 681 C CA . ALA A 1 91 ? 2.833 -4.310 -4.613 1.00 86.50 91 ALA A CA 1
ATOM 682 C C . ALA A 1 91 ? 2.874 -4.103 -6.126 1.00 86.50 91 ALA A C 1
ATOM 684 O O . ALA A 1 91 ? 3.895 -3.663 -6.651 1.00 86.50 91 ALA A O 1
ATOM 685 N N . LEU A 1 92 ? 1.765 -4.349 -6.830 1.00 78.31 92 LEU A N 1
ATOM 686 C CA . LEU A 1 92 ? 1.625 -4.008 -8.258 1.00 78.31 92 LEU A CA 1
ATOM 687 C C . LEU A 1 92 ? 2.694 -4.656 -9.169 1.00 78.31 92 LEU A C 1
ATOM 689 O O . LEU A 1 92 ? 3.023 -4.123 -10.226 1.00 78.31 92 LEU A O 1
ATOM 693 N N . GLY A 1 93 ? 3.295 -5.770 -8.738 1.00 80.31 93 GLY A N 1
ATOM 694 C CA . GLY A 1 93 ? 4.432 -6.401 -9.424 1.00 80.31 93 GLY A CA 1
ATOM 695 C C . GLY A 1 93 ? 5.782 -5.689 -9.240 1.00 80.31 93 GLY A C 1
ATOM 696 O O . GLY A 1 93 ? 6.773 -6.101 -9.839 1.00 80.31 93 GLY A O 1
ATOM 697 N N . TYR A 1 94 ? 5.848 -4.651 -8.405 1.00 82.25 94 TYR A N 1
ATOM 698 C CA . TYR A 1 94 ? 7.068 -3.934 -8.045 1.00 82.25 94 TYR A CA 1
ATOM 699 C C . TYR A 1 94 ? 7.571 -4.352 -6.665 1.00 82.25 94 TYR A C 1
ATOM 701 O O . TYR A 1 94 ? 6.793 -4.544 -5.728 1.00 82.25 94 TYR A O 1
ATOM 709 N N . ARG A 1 95 ? 8.901 -4.387 -6.535 1.00 87.88 95 ARG A N 1
ATOM 710 C CA . ARG A 1 95 ? 9.592 -4.366 -5.246 1.00 87.88 95 ARG A CA 1
ATOM 711 C C . ARG A 1 95 ? 10.115 -2.964 -4.985 1.00 87.88 95 ARG A C 1
ATOM 713 O O . ARG A 1 95 ? 10.801 -2.381 -5.828 1.00 87.88 95 ARG A O 1
ATOM 720 N N . PHE A 1 96 ? 9.806 -2.444 -3.815 1.00 88.38 96 PHE A N 1
ATOM 721 C CA . PHE A 1 96 ? 10.109 -1.099 -3.377 1.00 88.38 96 PHE A CA 1
ATOM 722 C C . PHE A 1 96 ? 11.036 -1.155 -2.168 1.00 88.38 96 PHE A C 1
ATOM 724 O O . PHE A 1 96 ? 10.684 -1.741 -1.151 1.00 88.38 96 PHE A O 1
ATOM 731 N N . ALA A 1 97 ? 12.195 -0.515 -2.252 1.00 89.56 97 ALA A N 1
ATOM 732 C CA . ALA A 1 97 ? 13.084 -0.330 -1.111 1.00 89.56 97 ALA A CA 1
ATOM 733 C C . ALA A 1 97 ? 12.796 1.026 -0.465 1.00 89.56 97 ALA A C 1
ATOM 735 O O . ALA A 1 97 ? 12.643 2.033 -1.168 1.00 89.56 97 ALA A O 1
ATOM 736 N N . GLN A 1 98 ? 12.724 1.064 0.866 1.00 86.62 98 GLN A N 1
ATOM 737 C CA . GLN A 1 98 ? 12.522 2.319 1.584 1.00 86.62 98 GLN A CA 1
ATOM 738 C C . GLN A 1 98 ? 13.713 3.238 1.312 1.00 86.62 98 GLN A C 1
ATOM 740 O O . GLN A 1 98 ? 14.871 2.888 1.535 1.00 86.62 98 GLN A O 1
ATOM 745 N N . GLN A 1 99 ? 13.430 4.428 0.796 1.00 81.69 99 GLN A N 1
ATOM 746 C CA . GLN A 1 99 ? 14.404 5.500 0.765 1.00 81.69 99 GLN A CA 1
ATOM 747 C C . GLN A 1 99 ? 14.520 6.015 2.185 1.00 81.69 99 GLN A C 1
ATOM 749 O O . GLN A 1 99 ? 13.646 6.746 2.651 1.00 81.69 99 GLN A O 1
ATOM 754 N N . ASP A 1 100 ? 15.581 5.574 2.848 1.00 63.88 100 ASP A N 1
ATOM 755 C CA . ASP A 1 100 ? 15.992 5.950 4.191 1.00 63.88 100 ASP A CA 1
ATOM 756 C C . ASP A 1 100 ? 15.576 7.399 4.530 1.00 63.88 100 ASP A C 1
ATOM 758 O O . ASP A 1 100 ? 16.213 8.378 4.144 1.00 63.88 100 ASP A O 1
ATOM 762 N N . THR A 1 101 ? 14.422 7.542 5.189 1.00 51.47 101 THR A N 1
ATOM 763 C CA . THR A 1 101 ? 13.929 8.816 5.728 1.00 51.47 101 THR A CA 1
ATOM 764 C C . THR A 1 101 ? 14.264 8.815 7.207 1.00 51.47 101 THR A C 1
ATOM 766 O O . THR A 1 101 ? 13.397 8.851 8.069 1.00 51.47 101 THR A O 1
ATOM 769 N N . LYS A 1 102 ? 15.551 8.656 7.497 1.00 45.41 102 LYS A N 1
ATOM 770 C CA . LYS A 1 102 ? 16.251 9.143 8.679 1.00 45.41 102 LYS A CA 1
ATOM 771 C C . LYS A 1 102 ? 17.660 8.611 8.544 1.00 45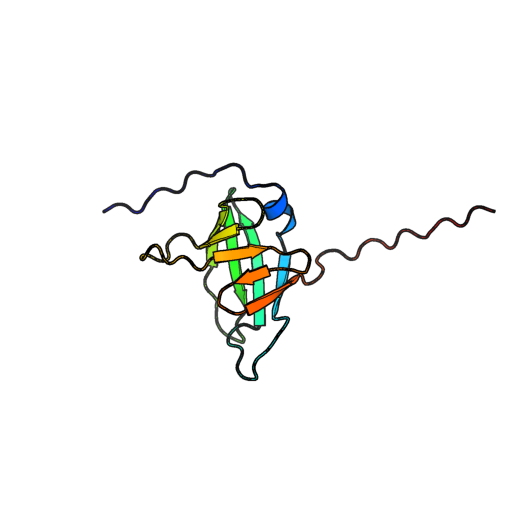.41 102 LYS A C 1
ATOM 773 O O . LYS A 1 102 ? 17.925 7.494 8.975 1.00 45.41 102 LYS A O 1
ATOM 778 N N . ALA A 1 103 ? 18.564 9.487 8.097 1.00 40.47 103 ALA A N 1
ATOM 779 C CA . ALA A 1 103 ? 19.917 9.472 8.618 1.00 40.47 103 ALA A CA 1
ATOM 780 C C . ALA A 1 103 ? 19.819 9.103 10.103 1.00 40.47 103 ALA A C 1
ATOM 782 O O . ALA A 1 103 ? 19.351 9.899 10.924 1.00 40.47 103 ALA A O 1
ATOM 783 N N . ARG A 1 104 ? 20.166 7.856 10.442 1.00 39.69 104 ARG A N 1
ATOM 784 C CA . ARG A 1 104 ? 20.475 7.519 11.821 1.00 39.69 104 ARG A CA 1
ATOM 785 C C . ARG A 1 104 ? 21.487 8.589 12.217 1.00 39.69 104 ARG A C 1
ATOM 787 O O . ARG A 1 104 ? 22.469 8.739 11.482 1.00 39.69 104 ARG A O 1
ATOM 794 N N . PRO A 1 105 ? 21.304 9.362 13.302 1.00 40.00 105 PRO A N 1
ATOM 795 C CA . PRO A 1 105 ? 22.469 10.011 13.857 1.00 40.00 105 PRO A CA 1
ATOM 796 C C . PRO A 1 105 ? 23.431 8.860 14.138 1.00 40.00 105 PRO A C 1
ATOM 798 O O . PRO A 1 105 ? 23.108 7.930 14.881 1.00 40.00 105 PRO A O 1
ATOM 801 N N . TRP A 1 106 ? 24.552 8.850 13.425 1.00 45.03 106 TRP A N 1
ATOM 802 C CA . TRP A 1 106 ? 25.670 7.995 13.755 1.00 45.03 106 TRP A CA 1
ATOM 803 C C . TRP A 1 106 ? 25.990 8.314 15.214 1.00 45.03 106 TRP A C 1
ATOM 805 O O . TRP A 1 106 ? 26.476 9.399 15.519 1.00 45.03 106 TRP A O 1
ATOM 815 N N . LEU A 1 107 ? 25.596 7.436 16.137 1.00 53.00 107 LEU A N 1
ATOM 816 C CA . LEU A 1 107 ? 26.076 7.520 17.504 1.00 53.00 107 LEU A CA 1
ATOM 817 C C . LEU A 1 107 ? 27.556 7.149 17.415 1.00 53.00 107 LEU A C 1
ATOM 819 O O . LEU A 1 107 ? 27.850 6.020 17.002 1.00 53.00 107 LEU A O 1
ATOM 823 N N . PRO A 1 108 ? 28.489 8.052 17.770 1.00 49.69 108 PRO A N 1
ATOM 824 C CA . PRO A 1 108 ? 29.868 7.649 17.937 1.00 49.69 108 PRO A CA 1
ATOM 825 C C . PRO A 1 108 ? 29.867 6.526 18.962 1.00 49.69 108 PRO A C 1
ATOM 827 O O . PRO A 1 108 ? 29.335 6.684 20.067 1.00 49.69 108 PRO A O 1
ATOM 830 N N . ARG A 1 109 ? 30.443 5.380 18.599 1.00 50.22 109 ARG A N 1
ATOM 831 C CA . ARG A 1 109 ? 30.793 4.368 19.587 1.00 50.22 109 ARG A CA 1
ATOM 832 C C . ARG A 1 109 ? 31.743 5.082 20.552 1.00 50.22 109 ARG A C 1
ATOM 834 O O . ARG A 1 109 ? 32.832 5.467 20.143 1.00 50.22 109 ARG A O 1
ATOM 841 N N . LYS A 1 110 ? 31.311 5.350 21.788 1.00 53.22 110 LYS A N 1
ATOM 842 C CA . LYS A 1 110 ? 32.243 5.775 22.833 1.00 53.22 110 LYS A CA 1
ATOM 843 C C . LYS A 1 110 ? 33.180 4.596 23.058 1.00 53.22 110 LYS A C 1
ATOM 845 O O . LYS A 1 110 ? 32.797 3.614 23.685 1.00 53.22 110 LYS A O 1
ATOM 850 N N . GLU A 1 111 ? 34.365 4.670 22.474 1.00 51.66 111 GLU A N 1
ATOM 851 C CA . GLU A 1 111 ? 35.510 3.917 22.959 1.00 51.66 111 GLU A CA 1
ATOM 852 C C . GLU A 1 111 ? 35.809 4.477 24.353 1.00 51.66 111 GLU A C 1
ATOM 854 O O . GLU A 1 111 ? 36.158 5.649 24.502 1.00 51.66 111 GLU A O 1
ATOM 859 N N . SER A 1 112 ? 35.528 3.679 25.384 1.00 50.47 112 SER A N 1
ATOM 860 C CA . SER A 1 112 ? 35.986 3.980 26.738 1.00 50.47 112 SER A CA 1
ATOM 861 C C . SER A 1 112 ? 37.493 3.712 26.810 1.00 50.47 112 SER A C 1
ATOM 863 O O . SER A 1 112 ? 37.907 2.641 26.360 1.00 50.47 112 SER A O 1
ATOM 865 N N . PRO A 1 113 ? 38.292 4.639 27.366 1.00 62.72 113 PRO A N 1
ATOM 866 C CA . PRO A 1 113 ? 39.631 4.334 27.853 1.00 62.72 113 PRO A CA 1
ATOM 867 C C . PRO A 1 113 ? 39.600 3.446 29.102 1.00 62.72 113 PRO A C 1
ATOM 869 O O . PRO A 1 113 ? 38.581 3.477 29.835 1.00 62.72 113 PRO A O 1
#

Secondary structure (DSSP, 8-state):
-PPPP-------HHHHHT-EEEEESS--TT-S-SEEEEEEETTEEEEEEEBTTB---EEEEEESSSSEEEETT-SSS-PPEEEEETTEEEETTEEEEEE-SS-----------

Organism: Pseudomonas aeruginosa (NCBI:txid287)

Sequence (113 aa):
YLGERIEPTSLPQAWNEAVGTYRVASTGRHSYLNGLSIRIEDGFLLVRGQAGGTRSGEFILQPIDSAHAVLAGSGQGLGDTFSRDFDGLNALGYRFAQQDTKARPWLPRKESP